Protein AF-A0A926TJG5-F1 (afdb_monomer_lite)

Secondary structure (DSSP, 8-state):
--HHHHHHHHHHTTS-HHHHHHHHHHHHHHHHHHHHHHHHHHHHHHPPTTSSPPHHHHHHHHHHHTS---

pLDDT: mean 85.26, std 11.58, range [50.31, 96.5]

Structure (mmCIF, N/CA/C/O backbone):
data_AF-A0A926TJG5-F1
#
_entry.id   AF-A0A926TJG5-F1
#
loop_
_atom_site.group_PDB
_atom_site.id
_atom_site.type_symbol
_atom_site.label_atom_id
_atom_site.label_alt_id
_atom_site.label_comp_id
_atom_site.label_asym_id
_atom_site.label_entity_id
_atom_site.label_seq_id
_atom_site.pdbx_PDB_ins_code
_atom_site.Cartn_x
_atom_site.Cartn_y
_atom_site.Cartn_z
_atom_site.occupancy
_atom_site.B_iso_or_equiv
_atom_site.auth_seq_id
_atom_site.auth_comp_id
_atom_site.auth_asym_id
_atom_site.auth_atom_id
_atom_site.pdbx_PDB_model_num
ATOM 1 N N . MET A 1 1 ? -6.602 22.007 5.350 1.00 57.69 1 MET A N 1
ATOM 2 C CA . MET A 1 1 ? -6.863 20.574 5.638 1.00 57.69 1 MET A CA 1
ATOM 3 C C . MET A 1 1 ? -8.100 20.161 4.842 1.00 57.69 1 MET A C 1
ATOM 5 O O . MET A 1 1 ? -9.061 20.914 4.868 1.00 57.69 1 MET A O 1
ATOM 9 N N . THR A 1 2 ? -8.079 19.076 4.062 1.00 84.25 2 THR A N 1
ATOM 10 C CA . THR A 1 2 ? -9.211 18.694 3.186 1.00 84.25 2 THR A CA 1
ATOM 11 C C . THR A 1 2 ? -10.373 18.087 3.991 1.00 84.25 2 THR A C 1
ATOM 13 O O . THR A 1 2 ? -10.139 17.416 4.995 1.00 84.25 2 THR A O 1
ATOM 16 N N . LEU A 1 3 ? -11.628 18.286 3.555 1.00 88.12 3 LEU A N 1
ATOM 17 C CA . LEU A 1 3 ? -12.840 17.746 4.210 1.00 88.12 3 LEU A CA 1
ATOM 18 C C . LEU A 1 3 ? -12.766 16.224 4.422 1.00 88.12 3 LEU A C 1
ATOM 20 O O . LEU A 1 3 ? -13.187 15.709 5.456 1.00 88.12 3 LEU A O 1
ATOM 24 N N . LEU A 1 4 ? -12.190 15.511 3.452 1.00 87.62 4 LEU A N 1
ATOM 25 C CA . LEU A 1 4 ? -11.973 14.067 3.523 1.00 87.62 4 LEU A CA 1
ATOM 26 C C . LEU A 1 4 ? -11.035 13.678 4.670 1.00 87.62 4 LEU A C 1
ATOM 28 O O . LEU A 1 4 ? -11.333 12.744 5.406 1.00 87.62 4 LEU A O 1
ATOM 32 N N . LYS A 1 5 ? -9.939 14.424 4.857 1.00 86.19 5 LYS A N 1
ATOM 33 C CA . LYS A 1 5 ? -8.968 14.166 5.926 1.00 86.19 5 LYS A CA 1
ATOM 34 C C . LYS A 1 5 ? -9.600 14.355 7.306 1.00 86.19 5 LYS A C 1
ATOM 36 O O . LYS A 1 5 ? -9.369 13.550 8.198 1.00 86.19 5 LYS A O 1
ATOM 41 N N . HIS A 1 6 ? -10.448 15.372 7.455 1.00 90.12 6 HIS A N 1
ATOM 42 C CA . HIS A 1 6 ? -11.194 15.597 8.693 1.00 90.12 6 HIS A CA 1
ATOM 43 C C . HIS A 1 6 ? -12.179 14.460 8.989 1.00 90.12 6 HIS A C 1
ATOM 45 O O . HIS A 1 6 ? -12.217 13.953 10.105 1.00 90.12 6 HIS A O 1
ATOM 51 N N . ARG A 1 7 ? -12.950 14.021 7.985 1.00 89.44 7 ARG A N 1
ATOM 52 C CA . ARG A 1 7 ? -13.870 12.884 8.141 1.00 89.44 7 ARG A CA 1
ATOM 53 C C . ARG A 1 7 ? -13.125 11.603 8.508 1.00 89.44 7 ARG A C 1
ATOM 55 O O . ARG A 1 7 ? -13.565 10.900 9.405 1.00 89.44 7 ARG A O 1
ATOM 62 N N . ALA A 1 8 ? -11.995 11.328 7.858 1.00 87.38 8 ALA A N 1
ATOM 63 C CA . ALA A 1 8 ? -11.177 10.158 8.160 1.00 87.38 8 ALA A CA 1
ATOM 64 C C . ALA A 1 8 ? -10.673 10.165 9.612 1.00 87.38 8 ALA A C 1
ATOM 66 O O . ALA A 1 8 ? -10.802 9.155 10.290 1.00 87.38 8 ALA A O 1
ATOM 67 N N . HIS A 1 9 ? -10.175 11.302 10.115 1.00 89.75 9 HIS A N 1
ATOM 68 C CA . HIS A 1 9 ? -9.777 11.420 11.524 1.00 89.75 9 HIS A CA 1
ATOM 69 C C . HIS A 1 9 ? -10.944 11.159 12.477 1.00 89.75 9 HIS A C 1
ATOM 71 O O . HIS A 1 9 ? -10.822 10.318 13.356 1.00 89.75 9 HIS A O 1
ATOM 77 N N . GLN A 1 10 ? -12.111 11.757 12.229 1.00 92.50 10 GLN A N 1
ATOM 78 C CA . GLN A 1 10 ? -13.294 11.504 13.058 1.00 92.50 10 GLN A CA 1
ATOM 79 C C . GLN A 1 10 ? -13.758 10.041 13.047 1.00 92.50 10 GLN A C 1
ATOM 81 O O . GLN A 1 10 ? -14.375 9.596 14.011 1.00 92.50 10 GLN A O 1
ATOM 86 N N . PHE A 1 11 ? -13.526 9.307 11.955 1.00 89.44 11 PHE A N 1
ATOM 87 C CA . PHE A 1 11 ? -13.805 7.873 11.902 1.00 89.44 11 PHE A CA 1
ATOM 88 C C . PHE A 1 11 ? -12.785 7.071 12.706 1.00 89.44 11 PHE A C 1
ATOM 90 O O . PHE A 1 11 ? -13.193 6.189 13.452 1.00 89.44 11 PHE A O 1
ATOM 97 N N . ILE A 1 12 ? -11.498 7.406 12.596 1.00 92.00 12 ILE A N 1
ATOM 98 C CA . ILE A 1 12 ? -10.419 6.769 13.363 1.00 92.00 12 ILE A CA 1
ATOM 99 C C . ILE A 1 12 ? -10.647 6.949 14.867 1.00 92.00 12 ILE A C 1
ATOM 101 O O . ILE A 1 12 ? -10.567 5.975 15.606 1.00 92.00 12 ILE A O 1
ATOM 105 N N . ASP A 1 13 ? -11.031 8.153 15.302 1.00 92.88 13 ASP A N 1
ATOM 106 C CA . ASP A 1 13 ? -11.276 8.478 16.716 1.00 92.88 13 ASP A CA 1
ATOM 107 C C . ASP A 1 13 ? -12.420 7.663 17.350 1.00 92.88 13 ASP A C 1
ATOM 109 O O . ASP A 1 13 ? -12.580 7.651 18.569 1.00 92.88 13 ASP A O 1
ATOM 113 N N . ARG A 1 14 ? -13.257 7.009 16.533 1.00 94.75 14 ARG A N 1
ATOM 114 C CA . ARG A 1 14 ? -14.397 6.197 16.987 1.00 94.75 14 ARG A CA 1
ATOM 115 C C . ARG A 1 14 ? -14.101 4.701 17.034 1.00 94.75 14 ARG A C 1
ATOM 117 O O . ARG A 1 14 ? -14.957 3.956 17.503 1.00 94.75 14 ARG A O 1
ATOM 124 N N . LEU A 1 15 ? -12.950 4.262 16.529 1.00 95.06 15 LEU A N 1
ATOM 125 C CA . LEU A 1 15 ? -12.569 2.853 16.520 1.00 95.06 15 LEU A CA 1
ATOM 126 C C . LEU A 1 15 ? -11.975 2.456 17.869 1.00 95.06 15 LEU A C 1
ATOM 128 O O . LEU A 1 15 ? -11.213 3.206 18.480 1.00 95.06 15 LEU A O 1
ATOM 132 N N . SER A 1 16 ? -12.288 1.244 18.318 1.00 95.81 16 SER A N 1
ATOM 133 C CA . SER A 1 16 ? -11.537 0.615 19.403 1.00 95.81 16 SER A CA 1
ATOM 134 C C . SER A 1 16 ? -10.108 0.288 18.955 1.00 95.81 16 SER A C 1
ATOM 136 O O . SER A 1 16 ? -9.835 0.152 17.762 1.00 95.81 16 SER A O 1
ATOM 138 N N . GLU A 1 17 ? -9.184 0.084 19.899 1.00 94.19 17 GLU A N 1
ATOM 139 C CA . GLU A 1 17 ? -7.802 -0.293 19.555 1.00 94.19 17 GLU A CA 1
ATOM 140 C C . GLU A 1 17 ? -7.718 -1.580 18.723 1.00 94.19 17 GLU A C 1
ATOM 142 O O . GLU A 1 17 ? -6.869 -1.701 17.837 1.00 94.19 17 GLU A O 1
ATOM 147 N N . ARG A 1 18 ? -8.619 -2.536 18.977 1.00 96.06 18 ARG A N 1
ATOM 148 C CA . ARG A 1 18 ? -8.684 -3.786 18.216 1.00 96.06 18 ARG A CA 1
ATOM 149 C C . ARG A 1 18 ? -9.079 -3.529 16.765 1.00 96.06 18 ARG A C 1
ATOM 151 O O . ARG A 1 18 ? -8.378 -3.968 15.863 1.00 96.06 18 ARG A O 1
ATOM 158 N N . GLU A 1 19 ? -10.158 -2.783 16.546 1.00 95.62 19 GLU A N 1
ATOM 159 C CA . GLU A 1 19 ? -10.603 -2.421 15.196 1.00 95.62 19 GLU A CA 1
ATOM 160 C C . GLU A 1 19 ? -9.560 -1.568 14.470 1.00 95.62 19 GLU A C 1
ATOM 162 O O . GLU A 1 19 ? -9.368 -1.727 13.268 1.00 95.62 19 GLU A O 1
ATOM 167 N N . LEU A 1 20 ? -8.855 -0.694 15.195 1.00 94.06 20 LEU A N 1
ATOM 168 C CA . LEU A 1 20 ? -7.765 0.100 14.643 1.00 94.06 20 LEU A CA 1
ATOM 169 C C . LEU A 1 20 ? -6.599 -0.785 14.188 1.00 94.06 20 LEU A C 1
ATOM 171 O O . LEU A 1 20 ? -6.053 -0.561 13.112 1.00 94.06 20 LEU A O 1
ATOM 175 N N . THR A 1 21 ? -6.243 -1.798 14.980 1.00 95.25 21 THR A N 1
ATOM 176 C CA . THR A 1 21 ? -5.188 -2.765 14.643 1.00 95.25 21 THR A CA 1
ATOM 177 C C . THR A 1 21 ? -5.556 -3.575 13.402 1.00 95.25 21 THR A C 1
ATOM 179 O O . THR A 1 21 ? -4.751 -3.686 12.476 1.00 95.25 21 THR A O 1
ATOM 182 N N . ASP A 1 22 ? -6.789 -4.081 13.346 1.00 94.94 22 ASP A N 1
ATOM 183 C CA . ASP A 1 22 ? -7.286 -4.853 12.206 1.00 94.94 22 ASP A CA 1
ATOM 184 C C . ASP A 1 22 ? -7.340 -3.982 10.934 1.00 94.94 22 ASP A C 1
ATOM 186 O O . ASP A 1 22 ? -6.844 -4.373 9.873 1.00 94.94 22 ASP A O 1
ATOM 190 N N . LEU A 1 23 ? -7.869 -2.757 11.045 1.00 94.06 23 LEU A N 1
ATOM 191 C CA . LEU A 1 23 ? -7.934 -1.795 9.942 1.00 94.06 23 LEU A CA 1
ATOM 192 C C . LEU A 1 23 ? -6.542 -1.380 9.456 1.00 94.06 23 LEU A C 1
ATOM 194 O O . LEU A 1 23 ? -6.334 -1.222 8.252 1.00 94.06 23 LEU A O 1
ATOM 198 N N . TRP A 1 24 ? -5.589 -1.201 10.372 1.00 94.06 24 TRP A N 1
ATOM 199 C CA . TRP A 1 24 ? -4.216 -0.849 10.031 1.00 94.06 24 TRP A CA 1
ATOM 200 C C . TRP A 1 24 ? -3.565 -1.911 9.145 1.00 9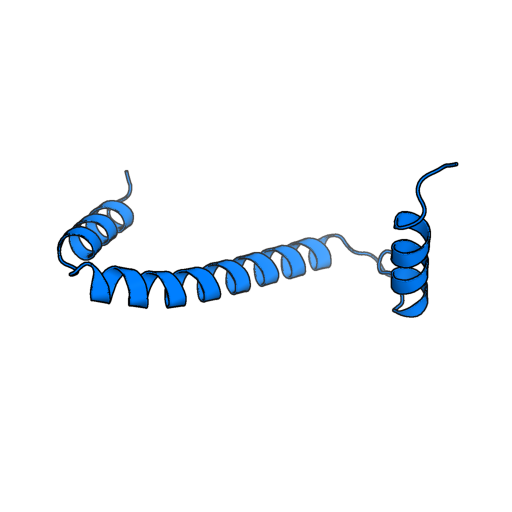4.06 24 TRP A C 1
ATOM 202 O O . TRP A 1 24 ? -2.905 -1.552 8.169 1.00 94.06 24 TRP A O 1
ATOM 212 N N . GLY A 1 25 ? -3.794 -3.200 9.421 1.00 94.88 25 GLY A N 1
ATOM 213 C CA . GLY A 1 25 ? -3.296 -4.289 8.577 1.00 94.88 25 GLY A CA 1
ATOM 214 C C . GLY A 1 25 ? -3.804 -4.182 7.137 1.00 94.88 25 GLY A C 1
ATOM 215 O O . GLY A 1 25 ? -3.005 -4.143 6.201 1.00 94.88 25 GLY A O 1
ATOM 216 N N . VAL A 1 26 ? -5.120 -4.021 6.969 1.00 94.69 26 VAL A N 1
ATOM 217 C CA . VAL A 1 26 ? -5.762 -3.900 5.647 1.00 94.69 26 VAL A CA 1
ATOM 218 C C . VAL A 1 26 ? -5.286 -2.656 4.891 1.00 94.69 26 VAL A C 1
ATOM 220 O O . VAL A 1 26 ? -4.970 -2.723 3.703 1.00 94.69 26 VAL A O 1
ATOM 223 N N . LEU A 1 27 ? -5.218 -1.504 5.566 1.00 94.00 27 LEU A N 1
ATOM 224 C CA . LEU A 1 27 ? -4.772 -0.256 4.941 1.00 94.00 27 LEU A CA 1
ATOM 225 C C . LEU A 1 27 ? -3.299 -0.306 4.539 1.00 94.00 27 LEU A C 1
ATOM 227 O O . LEU A 1 27 ? -2.934 0.270 3.516 1.00 94.00 27 LEU A O 1
ATOM 231 N N . THR A 1 28 ? -2.466 -0.981 5.327 1.00 95.38 28 THR A N 1
ATOM 232 C CA . THR A 1 28 ? -1.035 -1.125 5.043 1.00 95.38 28 THR A CA 1
ATOM 233 C C . THR A 1 28 ? -0.808 -1.936 3.770 1.00 95.38 28 THR A C 1
ATOM 235 O O . THR A 1 28 ? -0.059 -1.497 2.899 1.00 95.38 28 THR A O 1
ATOM 238 N N . GLU A 1 29 ? -1.498 -3.069 3.620 1.00 95.62 29 GLU A N 1
ATOM 239 C CA . GLU A 1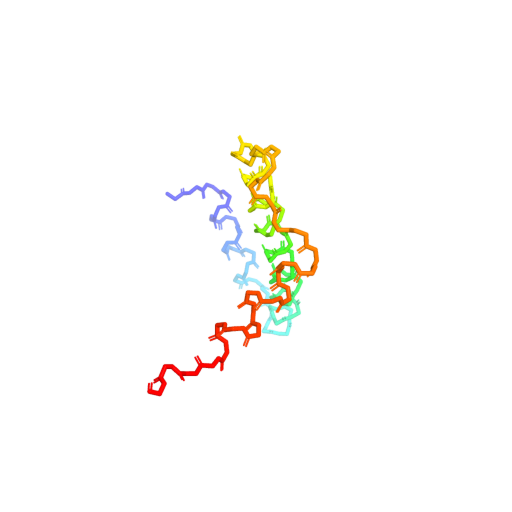 29 ? -1.431 -3.901 2.411 1.00 95.62 29 GLU A CA 1
ATOM 240 C C . GLU A 1 29 ? -1.885 -3.116 1.173 1.00 95.62 29 GLU A C 1
ATOM 242 O O . GLU A 1 29 ? -1.132 -2.973 0.208 1.00 95.62 29 GLU A O 1
ATOM 247 N N . ALA A 1 30 ? -3.059 -2.481 1.250 1.00 95.62 30 ALA A N 1
ATOM 248 C CA . ALA A 1 30 ? -3.589 -1.678 0.151 1.00 95.62 30 ALA A CA 1
ATOM 249 C C . ALA A 1 30 ? -2.682 -0.487 -0.213 1.00 95.62 30 ALA A C 1
ATOM 251 O O . ALA A 1 30 ? -2.564 -0.124 -1.387 1.00 95.62 30 ALA A O 1
ATOM 252 N N . TYR A 1 31 ? -2.036 0.134 0.779 1.00 95.12 31 TYR A N 1
ATOM 253 C CA . TYR A 1 31 ? -1.087 1.220 0.551 1.00 95.12 31 TYR A CA 1
ATOM 254 C C . TYR A 1 31 ? 0.144 0.736 -0.220 1.00 95.12 31 TYR A C 1
ATOM 256 O O . TYR A 1 31 ? 0.555 1.395 -1.178 1.00 95.12 31 TYR A O 1
ATOM 264 N N . TYR A 1 32 ? 0.713 -0.412 0.156 1.00 95.75 32 TYR A N 1
ATOM 265 C CA . TYR A 1 32 ? 1.855 -0.984 -0.552 1.00 95.75 32 TYR A CA 1
ATOM 266 C C . TYR A 1 32 ? 1.505 -1.387 -1.979 1.00 95.75 32 TYR A C 1
ATOM 268 O O . TYR A 1 32 ? 2.240 -1.020 -2.898 1.00 95.75 32 TYR A O 1
ATOM 276 N N . ASP A 1 33 ? 0.367 -2.044 -2.183 1.00 95.94 33 ASP A N 1
ATOM 277 C CA . ASP A 1 33 ? -0.094 -2.427 -3.517 1.00 95.94 33 ASP A CA 1
ATOM 278 C C . ASP A 1 33 ? -0.278 -1.207 -4.420 1.00 95.94 33 ASP A C 1
ATOM 280 O O . ASP A 1 33 ? 0.232 -1.167 -5.545 1.00 95.94 33 ASP A O 1
ATOM 284 N N . LEU A 1 34 ? -0.949 -0.166 -3.916 1.00 96.50 34 LEU A N 1
ATOM 285 C CA . LEU A 1 34 ? -1.133 1.077 -4.657 1.00 96.50 34 LEU A CA 1
ATOM 286 C C . LEU A 1 34 ? 0.212 1.719 -5.009 1.00 96.50 34 LEU A C 1
ATOM 288 O O . LEU A 1 34 ? 0.407 2.163 -6.142 1.00 96.50 34 LEU A O 1
ATOM 292 N N . HIS A 1 35 ? 1.141 1.767 -4.056 1.00 95.00 35 HIS A N 1
ATOM 293 C CA . HIS A 1 35 ? 2.438 2.390 -4.273 1.00 95.00 35 HIS A CA 1
ATOM 294 C C . HIS A 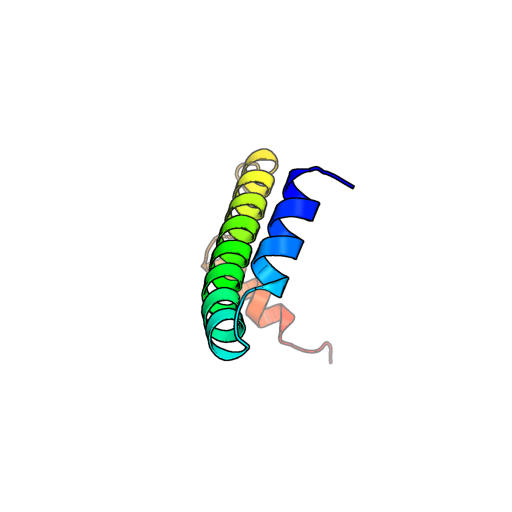1 35 ? 3.275 1.623 -5.304 1.00 95.00 35 HIS A C 1
ATOM 296 O O . HIS A 1 35 ? 3.864 2.229 -6.202 1.00 95.00 35 HIS A O 1
ATOM 302 N N . MET A 1 36 ? 3.261 0.290 -5.244 1.00 92.81 36 MET A N 1
ATOM 303 C CA . MET A 1 36 ? 3.914 -0.564 -6.235 1.00 92.81 36 MET A CA 1
ATOM 304 C C . MET A 1 36 ? 3.311 -0.377 -7.627 1.00 92.81 36 MET A C 1
ATOM 306 O O . MET A 1 36 ? 4.049 -0.236 -8.602 1.00 92.81 36 MET A O 1
ATOM 310 N N . LEU A 1 37 ? 1.982 -0.304 -7.738 1.00 95.06 37 LEU A N 1
ATOM 311 C CA . LEU A 1 37 ? 1.311 -0.039 -9.012 1.00 95.06 37 LEU A CA 1
ATOM 312 C C . LEU A 1 37 ? 1.683 1.332 -9.585 1.00 95.06 37 LEU A C 1
ATOM 314 O O . LEU A 1 37 ? 1.945 1.441 -10.784 1.00 95.06 37 LEU A O 1
ATOM 318 N N . GLN A 1 38 ? 1.747 2.365 -8.743 1.00 94.31 38 GLN A N 1
ATOM 319 C CA . GLN A 1 38 ? 2.189 3.698 -9.153 1.00 94.31 38 GLN A CA 1
ATOM 320 C C . GLN A 1 38 ? 3.634 3.683 -9.654 1.00 94.31 38 GLN A C 1
ATOM 322 O O . GLN A 1 38 ? 3.910 4.248 -10.712 1.00 94.31 38 GLN A O 1
ATOM 327 N N . ALA A 1 39 ? 4.535 3.006 -8.938 1.00 90.50 39 ALA A N 1
ATOM 328 C CA . ALA A 1 39 ? 5.928 2.865 -9.341 1.00 90.50 39 ALA A CA 1
ATOM 329 C C . ALA A 1 39 ? 6.048 2.134 -10.686 1.00 90.50 39 ALA A C 1
ATOM 331 O O . ALA A 1 39 ? 6.689 2.643 -11.600 1.00 90.50 39 ALA A O 1
ATOM 332 N N . ILE A 1 40 ? 5.355 1.002 -10.855 1.00 88.56 40 ILE A N 1
ATOM 333 C CA . ILE A 1 40 ? 5.329 0.247 -12.116 1.00 88.56 40 ILE A CA 1
ATOM 334 C C . ILE A 1 40 ? 4.801 1.115 -13.259 1.00 88.56 40 ILE A C 1
ATOM 336 O O . ILE A 1 40 ? 5.376 1.118 -14.348 1.00 88.56 40 ILE A O 1
ATOM 340 N N . TYR A 1 41 ? 3.705 1.844 -13.036 1.00 90.81 41 TYR A N 1
ATOM 341 C CA . TYR A 1 41 ? 3.136 2.723 -14.051 1.00 90.81 41 TYR A CA 1
ATOM 342 C C . TYR A 1 41 ? 4.121 3.826 -14.442 1.00 90.81 41 TYR A C 1
ATOM 344 O O . TYR A 1 41 ? 4.368 4.015 -15.629 1.00 90.81 41 TYR A O 1
ATOM 352 N N . ALA A 1 42 ? 4.725 4.505 -13.464 1.00 89.50 42 ALA A N 1
ATOM 353 C CA . ALA A 1 42 ? 5.720 5.543 -13.708 1.00 89.50 42 ALA A CA 1
ATOM 354 C C . ALA A 1 42 ? 6.935 4.996 -14.470 1.00 89.50 42 ALA A C 1
ATOM 356 O O . ALA A 1 42 ? 7.352 5.592 -15.459 1.00 89.50 42 ALA A O 1
ATOM 357 N N . SER A 1 43 ? 7.455 3.828 -14.081 1.00 84.56 43 SER A N 1
ATOM 358 C CA . SER A 1 43 ? 8.548 3.169 -14.797 1.00 84.56 43 SER A CA 1
ATOM 359 C C . SER A 1 43 ? 8.164 2.859 -16.242 1.00 84.56 43 SER A C 1
ATOM 361 O O . SER A 1 43 ? 8.933 3.160 -17.146 1.00 84.56 43 SER A O 1
ATOM 363 N N . LYS A 1 44 ? 6.955 2.347 -16.502 1.00 83.31 44 LYS A N 1
ATOM 364 C CA . LYS A 1 44 ? 6.480 2.080 -17.872 1.00 83.31 44 LYS A CA 1
ATOM 365 C C . LYS A 1 44 ? 6.404 3.324 -18.761 1.00 83.31 44 LYS A C 1
ATOM 367 O O . LYS A 1 44 ? 6.499 3.179 -19.971 1.00 83.31 44 LYS A O 1
ATOM 372 N N . GLN A 1 45 ? 6.221 4.518 -18.194 1.00 84.94 45 GLN A N 1
ATOM 373 C CA . GLN A 1 45 ? 6.211 5.766 -18.972 1.00 84.94 45 GLN A CA 1
ATOM 374 C C . GLN A 1 45 ? 7.612 6.199 -19.426 1.00 84.94 45 GLN A C 1
ATOM 376 O O . GLN A 1 45 ? 7.730 7.013 -20.337 1.00 84.94 45 GLN A O 1
ATOM 381 N N .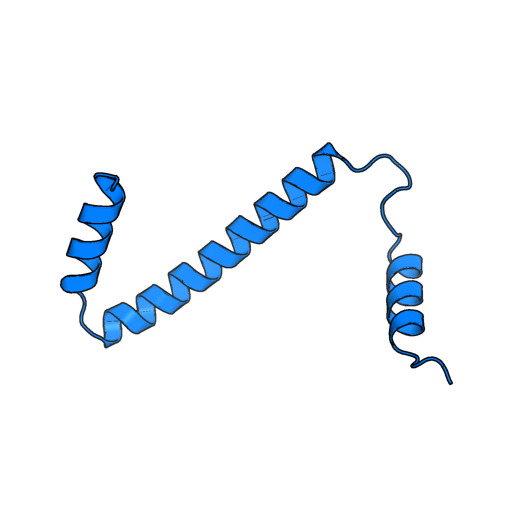 ILE A 1 46 ? 8.663 5.699 -18.771 1.00 81.19 46 ILE A N 1
ATOM 382 C CA . ILE A 1 46 ? 10.043 6.169 -18.951 1.00 81.19 46 ILE A CA 1
ATOM 383 C C . ILE A 1 46 ? 10.915 5.088 -19.605 1.00 81.19 46 ILE A C 1
ATOM 385 O O . ILE A 1 46 ? 11.834 5.420 -20.346 1.00 81.19 46 ILE A O 1
ATOM 389 N N . LEU A 1 47 ? 10.616 3.809 -19.357 1.00 79.06 47 LEU A N 1
ATOM 390 C CA . LEU A 1 47 ? 11.370 2.672 -19.881 1.00 79.06 47 LEU A CA 1
ATOM 391 C C . LEU A 1 47 ? 11.240 2.563 -21.406 1.00 79.06 47 LEU A C 1
ATOM 393 O O . LEU A 1 47 ? 10.141 2.396 -21.941 1.00 79.06 47 LEU A O 1
ATOM 397 N N . GLN A 1 48 ? 12.378 2.572 -22.094 1.00 71.81 48 GLN A N 1
ATOM 398 C CA . GLN A 1 48 ? 12.504 2.198 -23.497 1.00 71.81 48 GLN A CA 1
ATOM 399 C C . GLN A 1 48 ? 12.896 0.716 -23.643 1.00 71.81 48 GLN A C 1
ATOM 401 O O . GLN A 1 48 ? 13.403 0.096 -22.700 1.00 71.81 48 GLN A O 1
ATOM 406 N N . PRO A 1 49 ? 12.671 0.103 -24.821 1.00 62.16 49 PRO A N 1
ATOM 407 C CA . PRO A 1 49 ? 13.177 -1.236 -25.104 1.00 62.16 49 PRO A CA 1
ATOM 408 C C . PRO A 1 49 ? 14.698 -1.301 -24.879 1.00 62.16 49 PRO A C 1
ATOM 410 O O . PRO A 1 49 ? 15.448 -0.595 -25.546 1.00 62.16 49 PRO A O 1
ATOM 413 N N . GLY A 1 50 ? 15.145 -2.145 -23.944 1.00 71.81 50 GLY A N 1
ATOM 414 C CA . GLY A 1 50 ? 16.556 -2.271 -23.544 1.00 71.81 50 GLY A CA 1
ATOM 415 C C . GLY A 1 50 ? 16.892 -1.711 -22.156 1.00 71.81 50 GLY A C 1
ATOM 416 O O . GLY A 1 50 ? 17.913 -2.096 -21.598 1.00 71.81 50 GLY A O 1
ATOM 417 N N . ASP A 1 51 ? 16.017 -0.899 -21.551 1.00 74.19 51 ASP A N 1
ATOM 418 C CA . ASP A 1 51 ? 16.235 -0.342 -20.200 1.00 74.19 51 ASP A CA 1
ATOM 419 C C . ASP A 1 51 ? 15.898 -1.329 -19.071 1.00 74.19 51 ASP A C 1
ATOM 421 O O . ASP A 1 51 ? 16.177 -1.087 -17.897 1.00 74.19 51 ASP A O 1
ATOM 425 N N . THR A 1 52 ? 15.241 -2.440 -19.405 1.00 77.19 52 THR A N 1
ATOM 426 C CA . THR A 1 52 ? 14.832 -3.453 -18.429 1.00 77.19 52 THR A CA 1
ATOM 427 C C . THR A 1 52 ? 15.796 -4.622 -18.476 1.00 77.19 52 THR A C 1
ATOM 429 O O . THR A 1 52 ? 16.027 -5.188 -19.542 1.00 77.19 52 THR A O 1
ATOM 432 N N . PHE A 1 53 ? 16.314 -5.026 -17.319 1.00 78.81 53 PHE A N 1
ATOM 433 C CA . PHE A 1 53 ? 17.095 -6.250 -17.235 1.00 78.81 53 PHE A CA 1
ATOM 434 C C . PHE A 1 53 ? 16.237 -7.468 -17.570 1.00 78.81 53 PHE A C 1
ATOM 436 O O . PHE A 1 53 ? 15.120 -7.631 -17.070 1.00 78.81 53 PHE A O 1
ATOM 443 N N . THR A 1 54 ? 16.810 -8.380 -18.345 1.00 80.69 54 THR A N 1
ATOM 444 C CA . THR A 1 54 ? 16.365 -9.771 -18.357 1.00 80.69 54 THR A CA 1
ATOM 445 C C . THR A 1 54 ? 16.561 -10.389 -16.972 1.00 80.69 54 THR A C 1
ATOM 447 O O . THR A 1 54 ? 17.341 -9.907 -16.143 1.00 80.69 54 THR A O 1
ATOM 450 N N . ARG A 1 55 ? 15.863 -11.493 -16.694 1.00 77.56 55 ARG A N 1
ATOM 451 C CA . ARG A 1 55 ? 15.971 -12.196 -15.408 1.00 77.56 55 ARG A CA 1
ATOM 452 C C . ARG A 1 55 ? 17.424 -12.569 -15.090 1.00 77.56 55 ARG A C 1
ATOM 454 O O . ARG A 1 55 ? 17.868 -12.426 -13.953 1.00 77.56 55 ARG A O 1
ATOM 461 N N . GLU A 1 56 ? 18.170 -13.020 -16.092 1.00 84.19 56 GLU A N 1
ATOM 462 C CA . GLU A 1 56 ? 19.572 -13.419 -15.980 1.00 84.19 56 GLU A CA 1
ATOM 463 C C . GLU A 1 56 ? 20.498 -12.225 -15.700 1.00 84.19 56 GLU A C 1
ATOM 465 O O . GLU A 1 56 ? 21.483 -12.375 -14.973 1.00 84.19 56 GLU A O 1
ATOM 470 N N . GLU A 1 57 ? 20.196 -11.049 -16.251 1.00 82.69 57 GLU A N 1
ATOM 471 C CA . GLU A 1 57 ? 20.936 -9.806 -15.995 1.00 82.69 57 GLU A CA 1
ATOM 472 C C . GLU A 1 57 ? 20.637 -9.250 -14.603 1.00 82.69 57 GLU A C 1
ATOM 474 O O . GLU A 1 57 ? 21.566 -8.895 -13.879 1.00 82.69 57 GLU A O 1
ATOM 479 N N . ALA A 1 58 ? 19.370 -9.269 -14.179 1.00 84.69 58 ALA A N 1
ATOM 480 C CA . ALA A 1 58 ? 18.966 -8.841 -12.843 1.00 84.69 58 ALA A CA 1
ATOM 481 C C . ALA A 1 58 ? 19.612 -9.716 -11.757 1.00 84.69 58 ALA A C 1
ATOM 483 O O . ALA A 1 58 ? 20.174 -9.204 -10.789 1.00 84.69 58 ALA A O 1
ATOM 484 N N . LEU A 1 59 ? 19.602 -11.043 -11.942 1.00 86.06 59 LEU A N 1
ATOM 485 C CA . LEU A 1 59 ? 20.258 -11.974 -11.022 1.00 86.06 59 LEU A CA 1
ATOM 486 C C . LEU A 1 59 ? 21.773 -11.754 -10.974 1.00 86.06 59 LEU A C 1
ATOM 488 O O . LEU A 1 59 ? 22.350 -11.745 -9.887 1.00 86.06 59 LEU A O 1
ATOM 492 N N . ARG A 1 60 ? 22.428 -11.526 -12.122 1.00 85.75 60 ARG A N 1
ATOM 493 C CA . ARG A 1 60 ? 23.858 -11.185 -12.145 1.00 85.75 60 ARG A CA 1
ATOM 494 C C . ARG A 1 60 ? 24.135 -9.882 -11.406 1.00 85.75 60 ARG A C 1
ATOM 496 O O . ARG A 1 60 ? 25.066 -9.863 -10.606 1.00 85.75 60 ARG A O 1
ATOM 503 N N . PHE A 1 61 ? 23.345 -8.837 -11.634 1.00 85.31 61 PHE A N 1
ATOM 504 C CA . PHE A 1 61 ? 23.502 -7.553 -10.956 1.00 85.31 61 PHE A CA 1
ATOM 505 C C . PHE A 1 61 ? 23.384 -7.702 -9.434 1.00 85.31 61 PHE A C 1
ATOM 507 O O . PHE A 1 61 ? 24.275 -7.268 -8.711 1.00 85.31 61 PHE A O 1
ATOM 514 N N . LEU A 1 62 ? 22.352 -8.398 -8.947 1.00 82.56 62 LEU A N 1
ATOM 515 C CA . LEU A 1 62 ? 22.143 -8.635 -7.514 1.00 82.56 62 LEU A CA 1
ATOM 516 C C . LEU A 1 62 ? 23.289 -9.438 -6.882 1.00 82.56 62 LEU A C 1
ATOM 518 O O . LEU A 1 62 ? 23.787 -9.079 -5.816 1.00 82.56 62 LEU A O 1
ATOM 522 N N . LEU A 1 63 ? 23.755 -10.495 -7.550 1.00 84.81 63 LEU A N 1
ATOM 523 C CA . LEU A 1 63 ? 24.856 -11.329 -7.059 1.00 84.81 63 LEU A CA 1
ATOM 524 C C . LEU A 1 63 ? 26.207 -10.592 -7.061 1.00 84.81 63 LEU A C 1
ATOM 526 O O . LEU A 1 63 ? 27.039 -10.856 -6.195 1.00 84.81 63 LEU A O 1
ATOM 530 N N . HIS A 1 64 ? 26.428 -9.660 -7.996 1.00 74.31 64 HIS A N 1
ATOM 531 C CA . HIS A 1 64 ? 27.625 -8.809 -8.012 1.00 74.31 64 HIS A CA 1
ATOM 532 C C . HIS A 1 64 ? 27.540 -7.677 -6.984 1.00 74.31 64 HIS A C 1
ATOM 534 O O . HIS A 1 64 ? 28.523 -7.424 -6.297 1.00 74.31 64 HIS A O 1
ATOM 540 N N . ALA A 1 65 ? 26.371 -7.054 -6.812 1.00 65.44 65 ALA A N 1
ATOM 541 C CA . ALA A 1 65 ? 26.136 -6.022 -5.799 1.00 65.44 65 ALA A CA 1
ATOM 542 C C . ALA A 1 65 ? 26.260 -6.554 -4.357 1.00 65.44 65 ALA A C 1
ATOM 544 O O . ALA A 1 65 ? 26.505 -5.787 -3.431 1.00 65.44 65 ALA A O 1
ATOM 545 N N . SER A 1 66 ? 26.117 -7.870 -4.169 1.00 61.66 66 SER A N 1
ATOM 546 C CA . SER A 1 66 ? 26.260 -8.553 -2.876 1.00 61.66 66 SER A CA 1
ATOM 547 C C . SER A 1 66 ? 27.714 -8.859 -2.491 1.00 61.66 66 SER A C 1
ATOM 549 O O . SER A 1 66 ? 27.961 -9.314 -1.374 1.00 61.66 66 SER A O 1
ATOM 551 N N . LYS A 1 67 ? 28.688 -8.654 -3.392 1.00 58.56 67 LYS A N 1
ATOM 552 C CA . LYS A 1 67 ? 30.110 -8.781 -3.053 1.00 58.56 67 LYS A CA 1
ATOM 553 C C . LYS A 1 67 ? 30.612 -7.434 -2.522 1.00 58.56 67 LYS A 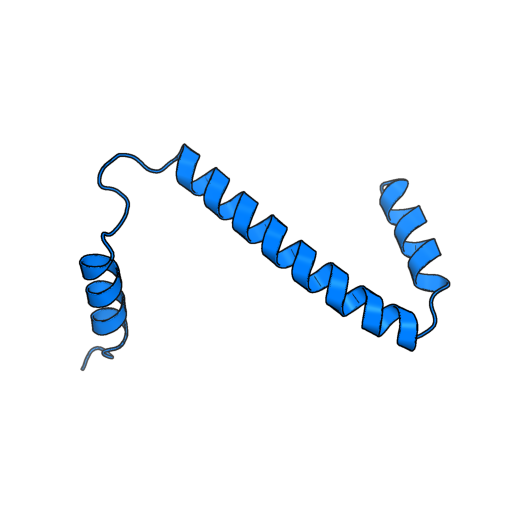C 1
ATOM 555 O O . LYS A 1 67 ? 30.613 -6.470 -3.285 1.00 58.56 67 LYS A O 1
ATOM 560 N N . PRO A 1 68 ? 31.053 -7.332 -1.254 1.00 55.59 68 PRO A N 1
ATOM 561 C CA . PRO A 1 68 ? 31.719 -6.124 -0.799 1.00 55.59 68 PRO A CA 1
ATOM 562 C C . PRO A 1 68 ? 33.043 -6.003 -1.560 1.00 55.59 68 PRO A C 1
ATOM 564 O O . PRO A 1 68 ? 33.780 -6.986 -1.675 1.00 55.59 68 PRO A O 1
ATOM 567 N N . ASN A 1 69 ? 33.318 -4.813 -2.102 1.00 57.91 69 ASN A N 1
ATOM 568 C CA . ASN A 1 69 ? 34.616 -4.478 -2.687 1.00 57.91 69 ASN A CA 1
ATOM 569 C C . ASN A 1 69 ? 35.704 -4.807 -1.655 1.00 57.91 69 ASN A C 1
ATOM 571 O O . ASN A 1 69 ? 3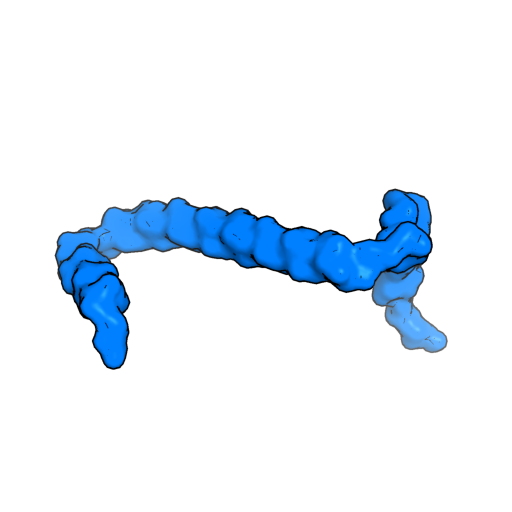5.771 -4.163 -0.608 1.00 57.91 69 ASN A O 1
ATOM 575 N N . SER A 1 70 ? 36.473 -5.861 -1.930 1.00 50.31 70 SER A N 1
ATOM 576 C CA . SER A 1 70 ? 37.699 -6.203 -1.205 1.00 50.31 70 SER A CA 1
ATOM 577 C C . SER A 1 70 ? 38.846 -5.347 -1.719 1.00 50.31 70 SER A C 1
ATOM 579 O O . SER A 1 70 ? 38.868 -5.112 -2.949 1.00 50.31 70 SER A O 1
#

Sequence (70 aa):
MTLLKHRAHQFIDRLSERELTDLWGVLTEAYYDLHMLQAIYASKQILQPGDTFTREEALRFLLHASKPNS

Foldseek 3Di:
DDPVVVVVVVVLVPDDPVRNVVVCVVVVVVVVVVVVVVVVVVCVVPDDVPNDDDPVRVVVVVVVVPDDDD

Radius of gyration: 20.49 Å; chains: 1; bounding box: 52×34×45 Å